Protein AF-A0A2J8Y0K3-F1 (afdb_monomer)

Mean predicted aligned error: 11.88 Å

Organism: Pongo abelii (NCBI:txid9601)

Radius of gyration: 15.26 Å; Cα contacts (8 Å, |Δi|>4): 5; chains: 1; bounding box: 42×25×29 Å

Secondary structure (DSSP, 8-state):
----------GGGS-HHHHHHHHHHHHHHTTTTSSPPPP--

Solvent-accessible surface area (backbone atoms only — not comparable to full-atom values): 2849 Å² total; per-residue (Å²): 130,81,74,79,72,74,79,80,76,54,61,85,78,48,57,73,68,58,33,51,51,51,53,48,54,56,57,54,60,71,56,72,79,83,58,85,78,76,76,95,124

pLDDT: mean 72.5, std 15.86, range [46.78, 95.81]

Sequence (41 aa):
MGEPSREEYKIQSFDAETQQLLKTALKGEQHTHDGPGEPCL

Foldseek 3Di:
DDDPPPPPDDLVNDDPVSSVVVVVVVVVVVVVPPDDDDPPD

Structure (mmCIF, N/CA/C/O backbone):
data_AF-A0A2J8Y0K3-F1
#
_entry.id   AF-A0A2J8Y0K3-F1
#
loop_
_atom_site.group_PDB
_atom_site.id
_atom_site.type_symbol
_atom_site.label_atom_id
_atom_site.label_alt_id
_atom_site.label_comp_id
_atom_site.label_asym_id
_atom_site.label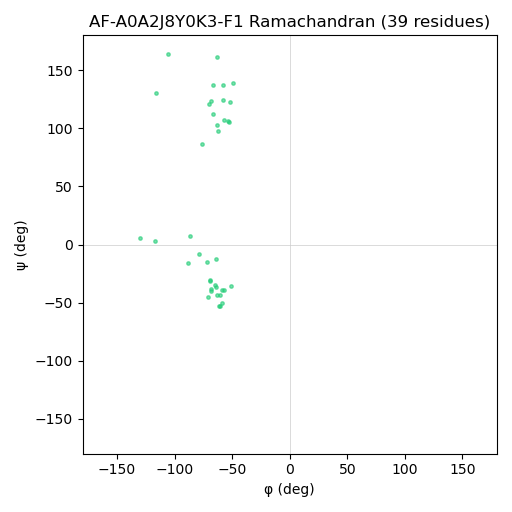_entity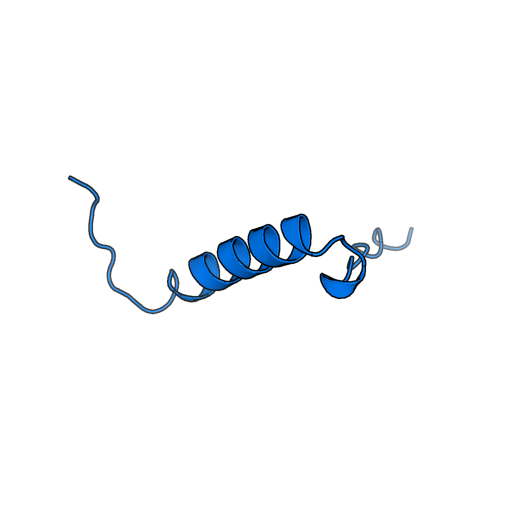_id
_atom_site.label_seq_id
_atom_site.pdbx_PDB_ins_code
_atom_site.Cartn_x
_atom_site.Cartn_y
_atom_site.Cartn_z
_atom_site.occupancy
_atom_site.B_iso_or_equiv
_atom_site.auth_seq_id
_atom_site.auth_comp_id
_atom_site.auth_asym_id
_atom_site.auth_a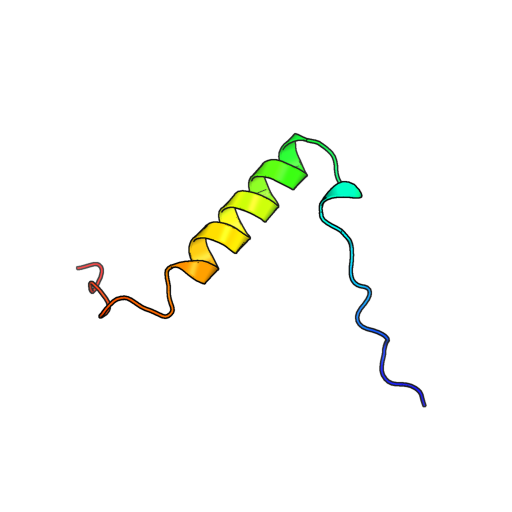tom_id
_atom_site.pdbx_PDB_model_num
ATOM 1 N N . MET A 1 1 ? -25.067 1.464 -21.361 1.00 63.41 1 MET A N 1
ATOM 2 C CA . MET A 1 1 ? -24.652 0.618 -20.225 1.00 63.41 1 MET A CA 1
ATOM 3 C C . MET A 1 1 ? -23.222 1.011 -19.939 1.00 63.41 1 MET A C 1
ATOM 5 O O . MET A 1 1 ? -22.394 0.807 -20.815 1.00 63.41 1 MET A O 1
ATOM 9 N N . GLY A 1 2 ? -22.995 1.746 -18.847 1.00 65.50 2 GLY A N 1
ATOM 10 C CA . GLY A 1 2 ? -21.664 2.247 -18.505 1.00 65.50 2 GLY A CA 1
ATOM 11 C C . GLY A 1 2 ? -20.706 1.076 -18.364 1.00 65.50 2 GLY A C 1
ATOM 12 O O . GLY A 1 2 ? -21.094 0.034 -17.836 1.00 65.50 2 GLY A O 1
ATOM 13 N N . GLU A 1 3 ? -19.501 1.228 -18.898 1.00 63.75 3 GLU A N 1
ATOM 14 C CA . GLU A 1 3 ? -18.422 0.273 -18.680 1.00 63.75 3 GLU A CA 1
ATOM 15 C C . GLU A 1 3 ? -18.323 -0.001 -17.172 1.00 63.75 3 GLU A C 1
ATOM 17 O O . GLU A 1 3 ? -18.508 0.940 -16.390 1.00 63.75 3 GLU A O 1
ATOM 22 N N . PRO A 1 4 ? -18.112 -1.255 -16.727 1.00 61.69 4 PRO A N 1
ATOM 23 C CA . PRO A 1 4 ? -17.859 -1.508 -15.319 1.00 61.69 4 PRO A CA 1
ATOM 24 C C . PRO A 1 4 ? -16.644 -0.663 -14.964 1.00 61.69 4 PRO A C 1
ATOM 26 O O . PRO A 1 4 ? -15.545 -0.938 -15.446 1.00 61.69 4 PRO A O 1
ATOM 29 N N . SER A 1 5 ? -16.873 0.422 -14.217 1.00 66.19 5 SER A N 1
ATOM 30 C CA . SER A 1 5 ? -15.813 1.270 -13.695 1.00 66.19 5 SER A CA 1
ATOM 31 C C . SER A 1 5 ? -14.898 0.309 -12.978 1.00 66.19 5 SER A C 1
ATOM 33 O O . SER A 1 5 ? -15.298 -0.257 -11.966 1.00 66.19 5 SER A O 1
ATOM 35 N N . ARG A 1 6 ? -13.746 0.017 -13.583 1.00 65.38 6 ARG A N 1
ATOM 36 C CA . ARG A 1 6 ? -12.772 -0.930 -13.060 1.00 65.38 6 ARG A CA 1
ATOM 37 C C . ARG A 1 6 ? -12.505 -0.434 -11.649 1.00 65.38 6 ARG A C 1
ATOM 39 O O . ARG A 1 6 ? -11.978 0.663 -11.505 1.00 65.38 6 ARG A O 1
ATOM 46 N N . GLU A 1 7 ? -13.024 -1.118 -10.634 1.00 71.00 7 GLU A N 1
ATOM 47 C CA . GLU A 1 7 ? -12.919 -0.624 -9.267 1.00 71.00 7 GLU A CA 1
ATOM 48 C C . GLU A 1 7 ? -11.432 -0.600 -8.931 1.00 71.00 7 GLU A C 1
ATOM 50 O O . GLU A 1 7 ? -10.790 -1.634 -8.753 1.00 71.00 7 GLU A O 1
ATOM 55 N N . GLU A 1 8 ? -10.850 0.597 -8.958 1.00 73.69 8 GLU A N 1
ATOM 56 C CA . GLU A 1 8 ? -9.451 0.802 -8.636 1.00 73.69 8 GLU A CA 1
ATOM 57 C C . GLU A 1 8 ? -9.314 0.714 -7.122 1.00 73.69 8 GLU A C 1
ATOM 59 O O . GLU A 1 8 ? -9.386 1.704 -6.387 1.00 73.69 8 GLU A O 1
ATOM 64 N N . TYR A 1 9 ? -9.141 -0.513 -6.641 1.00 79.31 9 TYR A N 1
ATOM 65 C CA . TYR A 1 9 ? -8.795 -0.755 -5.254 1.00 79.31 9 TYR A CA 1
ATOM 66 C C . TYR A 1 9 ? -7.388 -0.211 -5.006 1.00 79.31 9 TYR A C 1
ATOM 68 O O . TYR A 1 9 ? -6.390 -0.708 -5.533 1.00 79.31 9 TYR A O 1
ATOM 76 N N . LYS A 1 10 ? -7.296 0.847 -4.196 1.00 83.75 10 LYS A N 1
ATOM 77 C CA . LYS A 1 10 ? -6.006 1.405 -3.785 1.00 83.75 10 LYS A CA 1
ATOM 78 C C . LYS A 1 10 ? -5.298 0.385 -2.901 1.00 83.75 10 LYS A C 1
ATOM 80 O O . LYS A 1 10 ? -5.897 -0.146 -1.976 1.00 83.75 10 LYS A O 1
ATOM 85 N N . ILE A 1 11 ? -3.992 0.195 -3.096 1.00 82.06 11 ILE A N 1
ATOM 86 C CA . ILE A 1 11 ? -3.175 -0.662 -2.215 1.00 82.06 11 ILE A CA 1
ATOM 87 C C . ILE A 1 11 ? -3.354 -0.293 -0.735 1.00 82.06 11 ILE A C 1
ATOM 89 O O . ILE A 1 11 ? -3.402 -1.165 0.120 1.00 82.06 11 ILE A O 1
ATOM 93 N N . GLN A 1 12 ? -3.518 0.995 -0.426 1.00 86.62 12 GLN A N 1
ATOM 94 C CA . 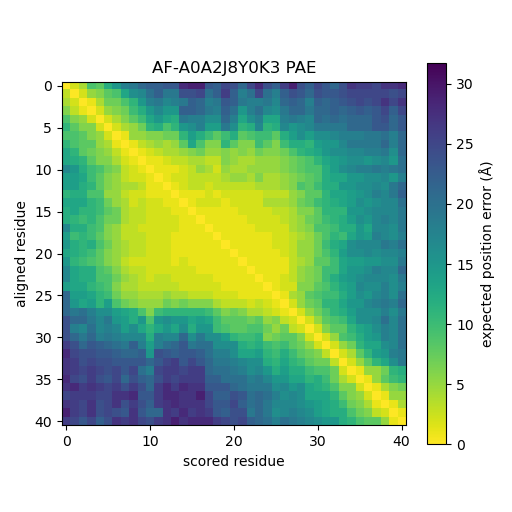GLN A 1 12 ? -3.706 1.483 0.945 1.00 86.62 12 GLN A CA 1
ATOM 95 C C . GLN A 1 12 ? -4.996 0.983 1.618 1.00 86.62 12 GLN A C 1
ATOM 97 O O . GLN A 1 12 ? -5.140 1.133 2.825 1.00 86.62 12 GLN A O 1
ATOM 102 N N . SER A 1 13 ? -5.922 0.400 0.854 1.00 91.69 13 SER A N 1
ATOM 103 C CA . SER A 1 13 ? -7.158 -0.196 1.362 1.00 91.69 13 SER A CA 1
ATOM 104 C C . SER A 1 13 ? -6.961 -1.589 1.971 1.00 91.69 13 SER A C 1
ATOM 106 O O . SER A 1 13 ? -7.904 -2.112 2.553 1.00 91.69 13 SER A O 1
ATOM 108 N N . PHE A 1 14 ? -5.772 -2.188 1.850 1.00 90.44 14 PHE A N 1
ATOM 109 C CA . PHE A 1 14 ? -5.469 -3.522 2.374 1.00 90.44 14 PHE A CA 1
ATOM 110 C C . PHE A 1 14 ? -4.597 -3.475 3.636 1.00 90.44 14 PHE A C 1
ATOM 112 O O . PHE A 1 14 ? -3.932 -2.475 3.907 1.00 90.44 14 PHE A O 1
ATOM 119 N N . ASP A 1 15 ? -4.538 -4.580 4.377 1.00 95.81 15 ASP A N 1
ATOM 120 C CA . ASP A 1 15 ? -3.619 -4.766 5.504 1.00 95.81 15 ASP A CA 1
ATOM 121 C C . ASP A 1 15 ? -2.141 -4.728 5.089 1.00 95.81 15 ASP A C 1
ATOM 123 O O . ASP A 1 15 ? -1.789 -4.925 3.925 1.00 95.81 15 ASP A O 1
ATOM 127 N N . ALA A 1 16 ? -1.248 -4.508 6.058 1.00 92.12 16 ALA A N 1
ATOM 128 C CA . ALA A 1 16 ? 0.185 -4.334 5.809 1.00 92.12 16 ALA A CA 1
ATOM 129 C C . ALA A 1 16 ? 0.834 -5.521 5.068 1.00 92.12 16 ALA A C 1
ATOM 131 O O . ALA A 1 16 ? 1.661 -5.301 4.183 1.00 92.12 16 ALA A O 1
ATOM 132 N N . GLU A 1 17 ? 0.438 -6.756 5.388 1.00 93.44 17 GLU A N 1
ATOM 133 C CA . GLU A 1 17 ? 0.911 -7.975 4.716 1.00 93.44 17 GLU A CA 1
ATOM 134 C C . GLU A 1 17 ? 0.534 -7.971 3.225 1.00 93.44 17 GLU A C 1
ATOM 136 O O . GLU A 1 17 ? 1.397 -8.040 2.346 1.00 93.44 17 GLU A O 1
ATOM 141 N N . THR A 1 18 ? -0.750 -7.766 2.931 1.00 90.56 18 THR A N 1
ATOM 142 C CA . THR A 1 18 ? -1.291 -7.700 1.568 1.00 90.56 18 THR A CA 1
ATOM 143 C C . THR A 1 18 ? -0.735 -6.512 0.784 1.00 90.56 18 THR A C 1
ATOM 145 O O . THR A 1 18 ? -0.439 -6.631 -0.405 1.00 90.56 18 THR A O 1
ATOM 148 N N . GLN A 1 19 ? -0.517 -5.367 1.437 1.00 92.44 19 GLN A N 1
ATOM 149 C CA . GL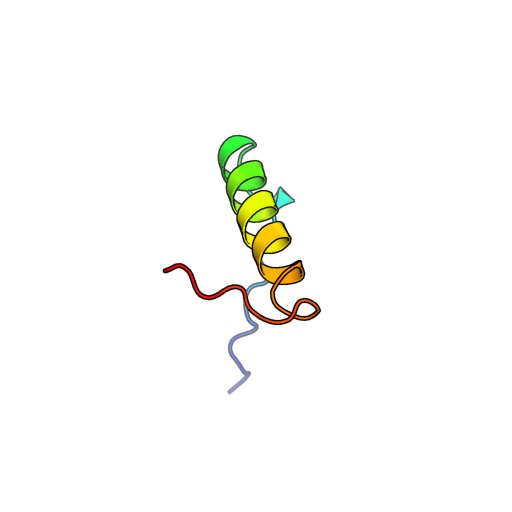N A 1 19 ? 0.140 -4.220 0.816 1.00 92.44 19 GLN A CA 1
ATOM 150 C C . GLN A 1 19 ? 1.555 -4.551 0.352 1.00 92.44 19 GLN A C 1
ATOM 152 O O . GLN A 1 19 ? 1.945 -4.129 -0.736 1.00 92.44 19 GLN A O 1
ATOM 157 N N . GLN A 1 20 ? 2.341 -5.261 1.165 1.00 90.38 20 GLN A N 1
ATOM 158 C CA . GLN A 1 20 ? 3.697 -5.648 0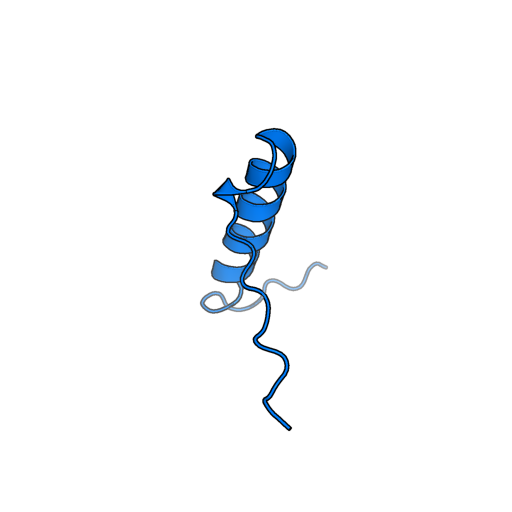.780 1.00 90.38 20 GLN A CA 1
ATOM 159 C C . GLN A 1 20 ? 3.697 -6.673 -0.352 1.00 90.38 20 GLN A C 1
ATOM 161 O O . GLN A 1 20 ? 4.508 -6.544 -1.272 1.00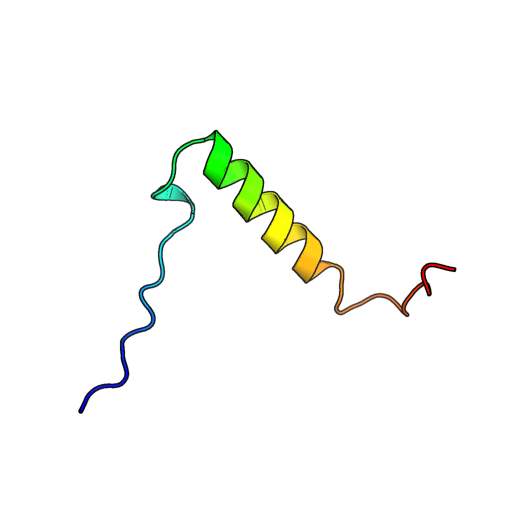 90.38 20 GLN A O 1
ATOM 166 N N . LEU A 1 21 ? 2.757 -7.621 -0.340 1.00 91.38 21 LEU A N 1
ATOM 167 C CA . LEU A 1 21 ? 2.577 -8.583 -1.424 1.00 91.38 21 LEU A CA 1
ATOM 168 C C . LEU A 1 21 ? 2.257 -7.878 -2.752 1.00 91.38 21 LEU A C 1
ATOM 170 O O . LEU A 1 21 ? 2.973 -8.062 -3.735 1.00 91.38 21 LEU A O 1
ATOM 174 N N . LEU A 1 22 ? 1.244 -7.002 -2.764 1.00 90.56 22 LEU A N 1
ATOM 175 C CA . LEU A 1 22 ? 0.836 -6.251 -3.957 1.00 90.56 22 LEU A CA 1
ATOM 176 C C . LEU A 1 22 ? 1.940 -5.304 -4.447 1.00 90.56 22 LEU A C 1
ATOM 178 O O . LEU A 1 22 ? 2.230 -5.268 -5.638 1.00 90.56 22 LEU A O 1
ATOM 182 N N . LYS A 1 23 ? 2.612 -4.571 -3.545 1.00 88.94 23 LYS A N 1
ATOM 183 C CA . LYS A 1 23 ? 3.758 -3.713 -3.904 1.00 88.94 23 LYS A CA 1
ATOM 184 C C . LYS A 1 23 ? 4.890 -4.513 -4.549 1.00 88.94 23 LYS A C 1
ATOM 186 O O . LYS A 1 23 ? 5.512 -4.018 -5.481 1.00 88.94 23 LYS A O 1
ATOM 191 N N . THR A 1 24 ? 5.163 -5.722 -4.059 1.00 88.06 24 THR A N 1
ATOM 192 C CA . THR A 1 24 ? 6.226 -6.589 -4.588 1.00 88.06 24 THR A CA 1
ATOM 193 C C . THR A 1 24 ? 5.865 -7.135 -5.966 1.00 88.06 24 THR A C 1
ATOM 195 O O . THR A 1 24 ? 6.692 -7.052 -6.870 1.00 88.06 24 THR A O 1
ATOM 198 N N . ALA A 1 25 ? 4.628 -7.608 -6.150 1.00 85.94 25 ALA A N 1
ATOM 199 C CA . ALA A 1 25 ? 4.125 -8.066 -7.445 1.00 85.94 25 ALA A CA 1
ATOM 200 C C . ALA A 1 25 ? 4.182 -6.948 -8.503 1.00 85.94 25 ALA A C 1
ATOM 202 O O . ALA A 1 25 ? 4.819 -7.105 -9.543 1.00 85.94 25 ALA A O 1
ATOM 203 N N . LEU A 1 26 ? 3.655 -5.761 -8.175 1.00 83.81 26 LEU A N 1
ATOM 204 C CA . LEU A 1 26 ? 3.674 -4.606 -9.079 1.00 83.81 26 LEU A CA 1
ATOM 205 C C . LEU A 1 26 ? 5.092 -4.100 -9.382 1.00 83.81 26 LEU A C 1
ATOM 207 O O . LEU A 1 26 ? 5.370 -3.654 -10.494 1.00 83.81 26 LEU A O 1
ATOM 211 N N . LYS A 1 27 ? 6.010 -4.161 -8.408 1.00 79.62 27 LYS A N 1
ATOM 212 C CA . LYS A 1 27 ? 7.419 -3.791 -8.611 1.00 79.62 27 LYS A CA 1
ATOM 213 C C . LYS A 1 27 ? 8.151 -4.799 -9.506 1.00 79.62 27 LYS A C 1
ATOM 215 O O . LYS A 1 27 ? 9.055 -4.396 -10.233 1.00 79.62 27 LYS A O 1
ATOM 220 N N . GLY A 1 28 ? 7.766 -6.076 -9.466 1.00 63.97 28 GLY A N 1
ATOM 221 C CA . GLY A 1 28 ? 8.282 -7.121 -10.354 1.00 63.97 28 GLY A CA 1
ATOM 222 C C . GLY A 1 28 ? 7.851 -6.930 -11.810 1.00 63.97 28 GLY A C 1
ATOM 223 O O . GLY A 1 28 ? 8.677 -7.057 -12.709 1.00 63.97 28 GLY A O 1
ATOM 224 N N . GLU A 1 29 ? 6.600 -6.527 -12.039 1.00 57.00 29 GLU A N 1
ATOM 225 C CA . GLU A 1 29 ? 6.063 -6.251 -13.382 1.00 57.00 29 GLU A CA 1
ATOM 226 C C . GLU A 1 29 ? 6.677 -5.002 -14.039 1.00 57.00 29 GLU A C 1
ATOM 228 O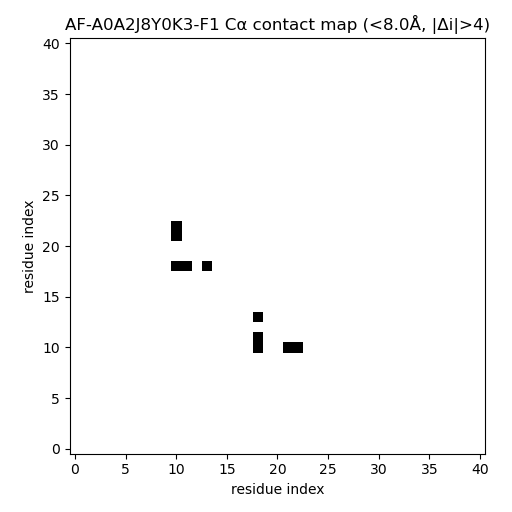 O . GLU A 1 29 ? 6.856 -4.966 -15.255 1.00 57.00 29 GLU A O 1
ATOM 233 N N . GLN A 1 30 ? 7.088 -3.995 -13.258 1.00 54.06 30 GLN A N 1
ATOM 234 C CA . GLN A 1 30 ? 7.772 -2.802 -13.789 1.00 54.06 30 GLN A CA 1
ATOM 235 C C . GLN A 1 30 ? 9.211 -3.079 -14.265 1.00 54.06 30 GLN A C 1
ATOM 237 O O . GLN A 1 30 ? 9.777 -2.255 -14.979 1.00 54.06 30 GLN A O 1
ATOM 242 N N . HIS A 1 31 ? 9.811 -4.220 -13.901 1.00 50.38 31 HIS A N 1
ATOM 243 C CA . HIS A 1 31 ? 11.138 -4.615 -14.392 1.00 50.38 31 HIS A CA 1
ATOM 244 C C . HIS A 1 31 ? 11.063 -5.414 -15.704 1.00 50.38 31 HIS A C 1
ATOM 246 O O . HIS A 1 31 ? 12.055 -5.543 -16.413 1.00 50.38 31 HIS A O 1
ATOM 252 N N . THR A 1 32 ? 9.893 -5.939 -16.078 1.00 46.78 32 THR A N 1
ATOM 253 C CA . THR A 1 32 ? 9.768 -6.842 -17.234 1.00 46.78 32 THR A CA 1
ATOM 254 C C . THR A 1 32 ? 9.576 -6.120 -18.577 1.00 46.78 32 THR A C 1
ATOM 256 O O . THR A 1 32 ? 9.338 -6.784 -19.581 1.00 46.78 32 THR A O 1
ATOM 259 N N . HIS A 1 33 ? 9.687 -4.784 -18.638 1.00 49.72 33 HIS A N 1
ATOM 260 C CA . HIS A 1 33 ? 9.536 -4.028 -19.896 1.00 49.72 33 HIS A CA 1
ATOM 261 C C . HIS A 1 33 ? 10.789 -3.261 -20.366 1.00 49.72 33 HIS A C 1
ATOM 263 O O . HIS A 1 33 ? 10.720 -2.614 -21.403 1.00 49.72 33 HIS A O 1
ATOM 269 N N . ASP A 1 34 ? 11.943 -3.349 -19.690 1.00 49.94 34 ASP A N 1
ATOM 270 C CA . ASP A 1 34 ? 13.178 -2.689 -20.183 1.00 49.94 34 ASP A CA 1
ATOM 271 C C . ASP A 1 34 ? 14.429 -3.593 -20.237 1.00 49.94 34 ASP A C 1
ATOM 273 O O . ASP A 1 34 ? 15.517 -3.138 -20.572 1.00 49.94 34 ASP A O 1
ATOM 277 N N . GLY A 1 35 ? 14.315 -4.896 -19.963 1.00 50.75 35 GLY A N 1
ATOM 278 C CA . GLY A 1 35 ? 15.462 -5.815 -19.994 1.00 50.75 35 GLY A CA 1
ATOM 279 C C . GLY A 1 35 ? 15.326 -6.892 -21.073 1.00 50.75 35 GLY A C 1
ATOM 280 O O . GLY A 1 35 ? 14.279 -7.543 -21.110 1.00 50.75 35 GLY A O 1
ATOM 281 N N . PRO A 1 36 ? 16.339 -7.139 -21.934 1.00 53.19 36 PRO A N 1
ATOM 282 C CA . PRO A 1 36 ? 16.329 -8.304 -22.813 1.00 53.19 36 PRO A CA 1
ATOM 283 C C . PRO A 1 36 ? 16.224 -9.558 -21.943 1.00 53.19 36 PRO A C 1
ATOM 285 O O . PRO A 1 36 ? 17.008 -9.739 -21.014 1.00 53.19 36 PRO A O 1
ATOM 288 N N . GLY A 1 37 ? 15.206 -10.374 -22.218 1.00 59.62 37 GLY A N 1
ATOM 289 C CA . GLY A 1 37 ? 14.862 -11.537 -21.413 1.00 59.62 37 GLY A CA 1
ATOM 290 C C . GLY A 1 37 ? 16.058 -12.451 -21.177 1.00 59.62 37 GLY A C 1
ATOM 291 O O . GLY A 1 37 ? 16.646 -12.970 -22.125 1.00 59.62 37 GLY A O 1
ATOM 292 N N . GLU A 1 38 ? 16.377 -12.688 -19.907 1.00 59.75 38 GLU A N 1
ATOM 293 C CA . GLU A 1 38 ? 17.055 -13.924 -19.548 1.00 59.75 38 GLU A CA 1
ATOM 294 C C . GLU A 1 38 ? 16.064 -15.074 -19.756 1.00 59.75 38 GLU A C 1
ATOM 296 O O . GLU A 1 38 ? 14.967 -15.052 -19.182 1.00 59.75 38 GLU A O 1
ATOM 301 N N . PRO A 1 39 ? 16.397 -16.082 -20.577 1.00 55.09 39 PRO A N 1
ATOM 302 C CA . PRO A 1 39 ? 15.667 -17.328 -20.534 1.00 55.09 39 PRO A CA 1
ATOM 303 C C . PRO A 1 39 ? 16.034 -18.000 -19.212 1.00 55.09 39 PRO A C 1
ATOM 305 O O . PRO A 1 39 ? 17.201 -18.290 -18.965 1.00 55.09 39 PRO A O 1
ATOM 308 N N . CYS A 1 40 ? 15.048 -18.269 -18.361 1.00 58.19 40 CYS A N 1
ATOM 309 C CA . CYS A 1 40 ? 15.241 -19.252 -17.304 1.00 58.19 40 CYS A CA 1
ATOM 310 C C . CYS A 1 40 ? 15.513 -20.611 -17.977 1.00 58.19 40 CYS A C 1
ATOM 312 O O . CYS A 1 40 ? 14.565 -21.269 -18.414 1.00 58.19 40 CYS A O 1
ATOM 314 N N . LEU A 1 41 ? 16.788 -20.999 -18.103 1.00 5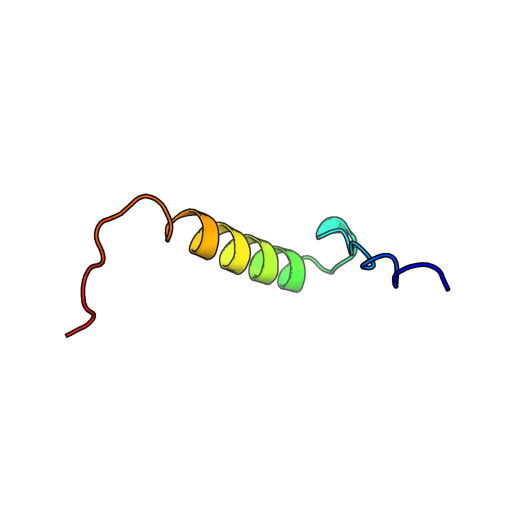6.47 41 LEU A N 1
ATOM 315 C CA . LEU A 1 41 ? 17.241 -22.338 -18.492 1.00 56.47 41 LEU A CA 1
ATOM 316 C C . LEU A 1 41 ? 18.525 -22.699 -17.740 1.00 56.47 41 LEU A C 1
ATOM 318 O O . LEU A 1 41 ? 19.505 -21.931 -17.846 1.00 56.47 41 LEU A O 1
#